Protein AF-A0AAV2IJK0-F1 (afdb_monomer)

Solvent-accessible surface area (backbone atoms only — not comparable to full-atom values): 3978 Å² total; per-residue (Å²): 134,81,87,80,79,57,66,67,58,56,51,50,5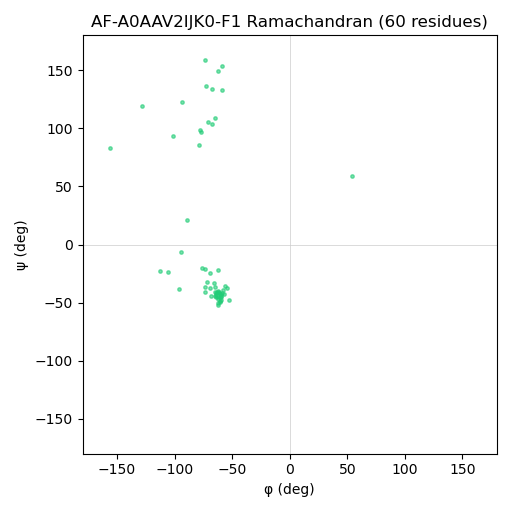7,60,50,58,75,75,47,77,55,68,68,80,78,37,50,74,70,58,42,52,54,48,53,51,51,52,48,52,51,50,51,51,49,50,54,54,42,58,76,73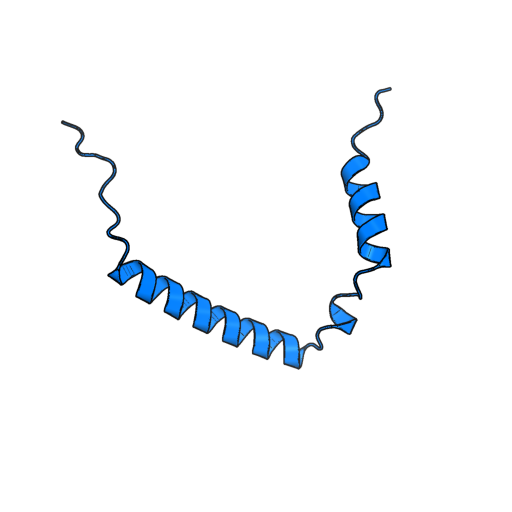,52,79,82,70,81,94,67,87,76,126

Organism: Lymnaea stagnalis (NCBI:txid6523)

Mean predicted aligned error: 11.36 Å

Structure (mmCIF, N/CA/C/O backbone):
data_AF-A0AAV2IJK0-F1
#
_entry.id   AF-A0AAV2IJK0-F1
#
loop_
_atom_site.group_PDB
_atom_site.id
_atom_site.type_symbol
_atom_site.label_atom_id
_atom_site.label_alt_id
_atom_site.label_comp_id
_atom_site.label_asym_id
_atom_site.label_entity_id
_atom_site.label_seq_id
_atom_site.pdbx_PDB_ins_code
_atom_site.Cartn_x
_atom_site.Cartn_y
_atom_site.Cartn_z
_atom_site.occupancy
_atom_site.B_iso_or_equiv
_atom_site.auth_seq_id
_atom_site.auth_comp_id
_atom_site.auth_asym_id
_atom_site.auth_atom_id
_atom_site.pdbx_PDB_model_num
ATOM 1 N N . MET A 1 1 ? -30.394 29.102 -10.012 1.00 50.56 1 MET A N 1
ATOM 2 C CA . MET A 1 1 ? -29.267 28.734 -9.128 1.00 50.56 1 MET A CA 1
ATOM 3 C C . MET A 1 1 ? -29.044 27.237 -9.301 1.00 50.56 1 MET A C 1
ATOM 5 O O . MET A 1 1 ? -29.884 26.472 -8.854 1.00 50.56 1 MET A O 1
ATOM 9 N N . LEU A 1 2 ? -28.038 26.816 -10.076 1.00 56.19 2 LEU A N 1
ATOM 10 C CA . LEU A 1 2 ? -27.814 25.393 -10.375 1.00 56.19 2 LEU A CA 1
ATOM 11 C C . LEU A 1 2 ? -27.382 24.631 -9.104 1.00 56.19 2 LEU A C 1
ATOM 13 O O . LEU A 1 2 ? -26.500 25.129 -8.398 1.00 56.19 2 LEU A O 1
ATOM 17 N N . PRO A 1 3 ? -27.960 23.449 -8.807 1.00 55.88 3 PRO A N 1
ATOM 18 C CA . PRO A 1 3 ? -27.569 22.640 -7.657 1.00 55.88 3 PRO A CA 1
ATOM 19 C C . PRO A 1 3 ? -26.123 22.166 -7.835 1.00 55.88 3 PRO A C 1
ATOM 21 O O . PRO A 1 3 ? -25.790 21.363 -8.704 1.00 55.88 3 PRO A O 1
ATOM 24 N N . LYS A 1 4 ? -25.234 22.739 -7.027 1.00 56.59 4 LYS A N 1
ATOM 25 C CA . LYS A 1 4 ? -23.787 22.552 -7.096 1.00 56.59 4 LYS A CA 1
ATOM 26 C C . LYS A 1 4 ? -23.423 21.191 -6.475 1.00 56.59 4 LYS A C 1
ATOM 28 O O . LYS A 1 4 ? -23.323 21.080 -5.264 1.00 56.59 4 LYS A O 1
ATOM 33 N N . GLY A 1 5 ? -23.264 20.162 -7.311 1.00 58.69 5 GLY A N 1
ATOM 34 C CA . GLY A 1 5 ? -22.379 19.005 -7.081 1.00 58.69 5 GLY A CA 1
ATOM 35 C C . GLY A 1 5 ? -22.530 18.194 -5.780 1.00 58.69 5 GLY A C 1
ATOM 36 O O . GLY A 1 5 ? -21.548 18.034 -5.062 1.00 58.69 5 GLY A O 1
ATOM 37 N N . ASN A 1 6 ? -23.708 17.623 -5.499 1.00 62.06 6 ASN A N 1
ATOM 38 C CA . ASN A 1 6 ? -23.948 16.799 -4.296 1.00 62.06 6 ASN A CA 1
ATOM 39 C C . ASN A 1 6 ? -23.773 15.278 -4.481 1.00 62.06 6 ASN A C 1
ATOM 41 O O . ASN A 1 6 ? -23.785 14.554 -3.488 1.00 62.06 6 ASN A O 1
ATOM 45 N N . ALA A 1 7 ? -23.555 14.783 -5.706 1.00 64.81 7 ALA A N 1
ATOM 46 C CA . ALA A 1 7 ? -23.467 13.340 -5.973 1.00 64.81 7 ALA A CA 1
ATOM 47 C C . ALA A 1 7 ? -22.358 12.646 -5.156 1.00 64.81 7 ALA A C 1
ATOM 49 O O . ALA A 1 7 ? -22.565 11.564 -4.618 1.00 64.81 7 ALA A O 1
ATOM 50 N N . GLY A 1 8 ? -21.202 13.296 -4.984 1.00 64.56 8 GLY A N 1
ATOM 51 C CA . GLY A 1 8 ? -20.110 12.748 -4.173 1.00 64.56 8 GLY A CA 1
ATOM 52 C C . GLY A 1 8 ? -20.455 12.631 -2.685 1.00 64.56 8 GLY A C 1
ATOM 53 O O . GLY A 1 8 ? -20.027 11.686 -2.033 1.00 64.56 8 GLY A O 1
ATOM 54 N N . LYS A 1 9 ? -21.271 13.548 -2.147 1.00 68.81 9 LYS A N 1
ATOM 55 C CA . LYS A 1 9 ? -21.681 13.510 -0.735 1.00 68.81 9 LYS A CA 1
ATOM 56 C C . LYS A 1 9 ? -22.702 12.409 -0.475 1.00 68.81 9 LYS A C 1
ATOM 58 O O . LYS A 1 9 ? -22.573 11.715 0.527 1.00 68.81 9 LYS A O 1
ATOM 63 N N . GLU A 1 10 ? -23.659 12.218 -1.384 1.00 69.75 10 GLU A N 1
ATOM 64 C CA . GLU A 1 10 ? -24.642 11.131 -1.280 1.00 69.75 10 GLU A CA 1
ATOM 65 C C . GLU A 1 10 ? -23.984 9.754 -1.362 1.00 69.75 10 GLU A C 1
ATOM 67 O O . GLU A 1 10 ? -24.324 8.863 -0.585 1.00 69.75 10 GLU A O 1
ATOM 72 N N . VAL A 1 11 ? -23.015 9.584 -2.267 1.00 73.50 11 VAL A N 1
ATOM 73 C CA . VAL A 1 11 ? -22.257 8.335 -2.385 1.00 73.50 11 VAL A CA 1
ATOM 74 C C . VAL A 1 11 ? -21.484 8.072 -1.093 1.00 73.50 11 VAL A C 1
ATOM 76 O O . VAL A 1 11 ? -21.673 7.018 -0.489 1.00 73.50 11 VAL A O 1
ATOM 79 N N . SER A 1 12 ? -20.707 9.040 -0.598 1.00 70.44 12 SER A N 1
ATOM 80 C CA . SER A 1 12 ? -19.971 8.875 0.662 1.00 70.44 12 SER A CA 1
ATOM 81 C C . SER A 1 12 ? -20.889 8.541 1.840 1.00 70.44 12 SER A C 1
ATOM 83 O O . SER A 1 12 ? -20.582 7.623 2.589 1.00 70.44 12 SER A O 1
ATOM 85 N N . GLN A 1 13 ? -22.048 9.197 1.969 1.00 71.62 13 GLN A N 1
ATOM 86 C CA . GLN A 1 13 ? -23.008 8.908 3.043 1.00 71.62 13 GLN A CA 1
ATOM 87 C C . GLN A 1 13 ? -23.552 7.477 2.982 1.00 71.62 13 GLN A C 1
ATOM 89 O O . GLN A 1 13 ? -23.695 6.832 4.021 1.00 71.62 13 GLN A O 1
ATOM 94 N N . LYS A 1 14 ? -23.839 6.966 1.777 1.00 75.25 14 LYS A N 1
ATOM 95 C CA . LYS A 1 14 ? -24.304 5.584 1.614 1.00 75.25 14 LYS A CA 1
ATOM 96 C C . LYS A 1 14 ? -23.210 4.569 1.921 1.00 75.25 14 LYS A C 1
ATOM 98 O O . LYS A 1 14 ? -23.519 3.550 2.523 1.00 75.25 14 LYS A O 1
ATOM 103 N N . PHE A 1 15 ? -21.956 4.839 1.561 1.00 74.31 15 PHE A N 1
ATOM 104 C CA . PHE A 1 15 ? -20.839 3.941 1.871 1.00 74.31 15 PHE A CA 1
ATOM 105 C C . PHE A 1 15 ? -20.436 3.980 3.353 1.00 74.31 15 PHE A C 1
ATOM 107 O O . PHE A 1 15 ? -20.162 2.928 3.925 1.00 74.31 15 PHE A O 1
ATOM 114 N N . SER A 1 16 ? -20.487 5.143 4.010 1.00 67.81 16 SER A N 1
ATOM 115 C CA . SER A 1 16 ? -20.212 5.276 5.451 1.00 67.81 16 SER A CA 1
ATOM 116 C C . SER A 1 16 ? -21.186 4.499 6.341 1.00 67.81 16 SER A C 1
ATOM 118 O O . SER A 1 16 ? -20.839 4.186 7.470 1.00 67.81 16 SER A O 1
ATOM 120 N N . ALA A 1 17 ? -22.391 4.173 5.861 1.00 73.88 17 ALA A N 1
ATOM 121 C CA . ALA A 1 17 ? -23.344 3.358 6.619 1.00 73.88 17 ALA A CA 1
ATOM 122 C C . ALA A 1 17 ? -22.962 1.865 6.677 1.00 73.88 17 ALA A C 1
ATOM 124 O O . ALA A 1 17 ? -23.444 1.150 7.551 1.00 73.88 17 ALA A O 1
ATOM 125 N N . TYR A 1 18 ? -22.124 1.395 5.746 1.00 76.75 18 TYR A N 1
ATOM 126 C CA . TYR A 1 18 ? -21.720 -0.013 5.642 1.00 76.75 18 TYR A CA 1
ATOM 127 C C . TYR A 1 18 ? -20.245 -0.243 5.961 1.00 76.75 18 TYR A C 1
ATOM 129 O O . TYR A 1 18 ? -19.863 -1.365 6.285 1.00 76.75 18 TYR A O 1
ATOM 137 N N . LEU A 1 19 ? -19.414 0.792 5.841 1.00 81.62 19 LEU A N 1
ATOM 138 C CA . LEU A 1 19 ? -17.995 0.703 6.141 1.00 81.62 19 LEU A CA 1
ATOM 139 C C . LEU A 1 19 ? -17.747 1.137 7.590 1.00 81.62 19 LEU A C 1
ATOM 141 O O . LEU A 1 19 ? -18.091 2.272 7.931 1.00 81.62 19 LEU A O 1
ATOM 145 N N . PRO A 1 20 ? -17.146 0.271 8.430 1.00 82.06 20 PRO A N 1
ATOM 146 C CA . PRO A 1 20 ? -16.714 0.672 9.760 1.00 82.06 20 PRO A CA 1
ATOM 147 C C . PRO A 1 20 ? -15.709 1.821 9.667 1.00 82.06 20 PRO A C 1
ATOM 149 O O . PRO A 1 20 ? -15.024 1.986 8.647 1.00 82.06 20 PRO A O 1
ATOM 152 N N . ALA A 1 21 ? -15.630 2.635 10.721 1.00 81.88 21 ALA A N 1
ATOM 153 C CA . ALA A 1 21 ? -14.660 3.714 10.738 1.00 81.88 21 ALA A CA 1
ATOM 154 C C . ALA A 1 21 ? -13.250 3.119 10.680 1.00 81.88 21 ALA A C 1
ATOM 156 O O . ALA A 1 21 ? -12.992 2.027 11.177 1.00 81.88 21 ALA A O 1
ATOM 157 N N . PHE A 1 22 ? -12.311 3.845 10.077 1.00 79.06 22 PHE A N 1
ATOM 158 C CA . PHE A 1 22 ? -10.940 3.360 9.916 1.00 79.06 22 PHE A CA 1
ATOM 15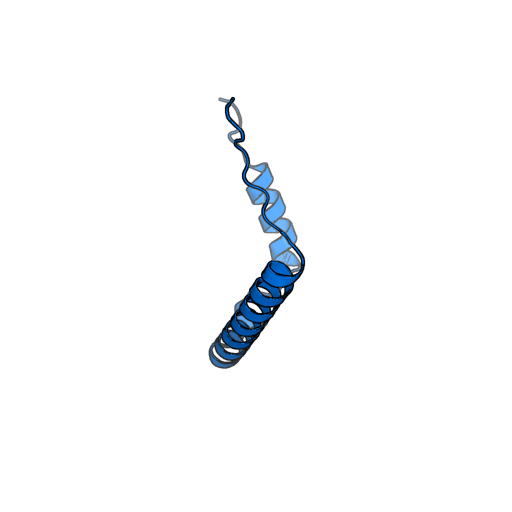9 C C . PHE A 1 22 ? -10.302 2.938 11.249 1.00 79.06 22 PHE A C 1
ATOM 161 O O . PHE A 1 22 ? -9.608 1.930 11.301 1.00 79.06 22 PHE A O 1
ATOM 168 N N . GLN A 1 23 ? -10.598 3.675 12.321 1.00 83.75 23 GLN A N 1
ATOM 169 C CA . GLN A 1 23 ? -10.122 3.386 13.675 1.00 83.75 23 GLN A CA 1
ATOM 170 C C . GLN A 1 23 ? -10.756 2.127 14.281 1.00 83.75 23 GLN A C 1
ATOM 172 O O . GLN A 1 23 ? -10.140 1.494 15.124 1.00 83.75 23 GLN A O 1
ATOM 177 N N . ASP A 1 24 ? -11.948 1.729 13.825 1.00 83.44 24 ASP A N 1
ATOM 178 C CA . ASP A 1 24 ? -12.574 0.470 14.248 1.00 83.44 24 ASP A CA 1
ATOM 179 C C . ASP A 1 24 ? -11.916 -0.745 13.567 1.00 83.44 24 ASP A C 1
ATOM 181 O O . ASP A 1 24 ? -12.065 -1.876 14.023 1.00 83.44 24 ASP A O 1
ATOM 185 N N . ILE A 1 25 ? -11.217 -0.524 12.446 1.00 83.88 25 ILE A N 1
ATOM 186 C CA . ILE A 1 25 ? -10.522 -1.564 11.674 1.00 83.88 25 ILE A CA 1
ATOM 187 C C . ILE A 1 25 ? -9.040 -1.630 12.063 1.00 83.88 25 ILE A C 1
ATOM 189 O O . ILE A 1 25 ? -8.462 -2.716 12.108 1.00 83.88 25 ILE A O 1
ATOM 193 N N . PHE A 1 26 ? -8.420 -0.476 12.315 1.00 87.25 26 PHE A N 1
ATOM 194 C CA . PHE A 1 26 ? -7.000 -0.353 12.610 1.0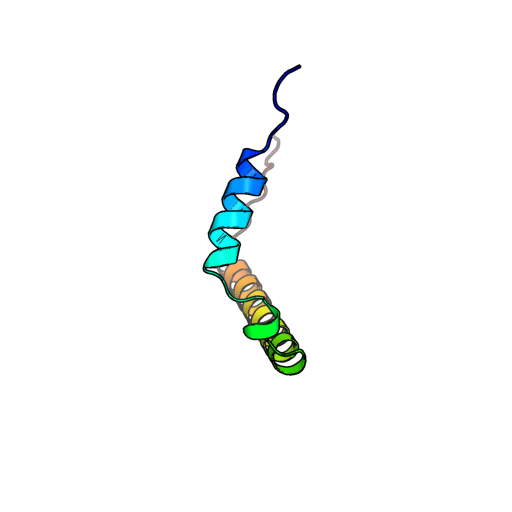0 87.25 26 PHE A CA 1
ATOM 195 C C . PHE A 1 26 ? -6.761 0.453 13.882 1.00 87.25 26 PHE A C 1
ATOM 197 O O . PHE A 1 26 ? -7.014 1.657 13.926 1.00 87.25 26 PHE A O 1
ATOM 204 N N . ASP A 1 27 ? -6.139 -0.202 14.859 1.00 89.44 27 ASP A N 1
ATOM 205 C CA . ASP A 1 27 ? -5.452 0.486 15.946 1.00 89.44 27 ASP A CA 1
ATOM 206 C C . ASP A 1 27 ? -4.134 1.100 15.466 1.00 89.44 27 ASP A C 1
ATOM 208 O O . ASP A 1 27 ? -3.545 0.664 14.474 1.00 89.44 27 ASP A O 1
ATOM 212 N N . GLU A 1 28 ? -3.641 2.091 16.209 1.00 90.00 28 GLU A N 1
ATOM 213 C CA . GLU A 1 28 ? -2.420 2.836 15.889 1.00 90.00 28 GLU A CA 1
ATOM 214 C C . GLU A 1 28 ? -1.209 1.912 15.651 1.00 90.00 28 GLU A C 1
ATOM 216 O O . GLU A 1 28 ? -0.534 2.011 14.625 1.00 90.00 28 GLU A O 1
ATOM 221 N N . GLU A 1 29 ? -0.981 0.947 16.544 1.00 92.88 29 GLU A N 1
ATOM 222 C CA . GLU A 1 29 ? 0.122 -0.012 16.415 1.00 92.88 29 GLU A CA 1
ATOM 223 C C . GLU A 1 29 ? -0.044 -0.919 15.183 1.00 92.88 29 GLU A C 1
ATOM 225 O O . GLU A 1 29 ? 0.889 -1.099 14.395 1.00 92.88 29 GLU A O 1
ATOM 230 N N . SER A 1 30 ? -1.258 -1.431 14.962 1.00 91.06 30 SER A N 1
ATOM 231 C CA . SER A 1 30 ? -1.575 -2.292 13.815 1.00 91.06 30 SER A 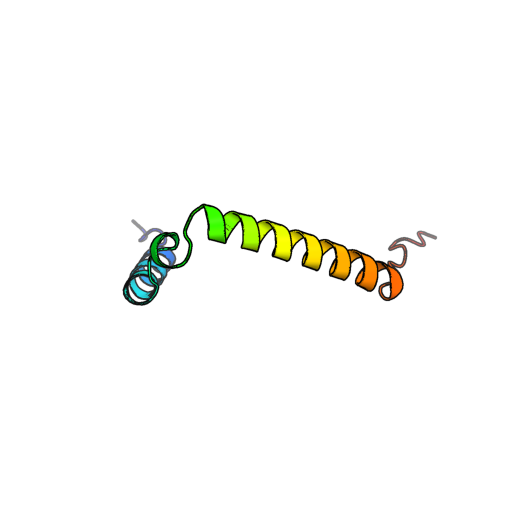CA 1
ATOM 232 C C . SER A 1 30 ? -1.438 -1.546 12.487 1.00 91.06 30 SER A C 1
ATOM 234 O O . SER A 1 30 ? -0.959 -2.111 11.499 1.00 91.06 30 SER A O 1
ATOM 236 N N . PHE A 1 31 ? -1.806 -0.263 12.461 1.00 91.44 31 PHE A N 1
ATOM 237 C CA . PHE A 1 31 ? -1.642 0.597 11.298 1.00 91.44 31 PHE A CA 1
ATOM 238 C C . PHE A 1 31 ? -0.168 0.792 10.944 1.00 91.44 31 PHE A C 1
ATOM 240 O O . PHE A 1 31 ? 0.194 0.660 9.773 1.00 91.44 31 PHE A O 1
ATOM 247 N N . TYR A 1 32 ? 0.697 1.056 11.927 1.00 94.12 32 TYR A N 1
ATOM 248 C CA . TYR A 1 32 ? 2.124 1.230 11.658 1.00 94.12 32 TYR A CA 1
ATOM 249 C C . TYR A 1 32 ? 2.774 -0.053 11.137 1.00 94.12 32 TYR A C 1
ATOM 251 O O . TYR A 1 32 ? 3.548 0.002 10.178 1.00 94.12 32 TYR A O 1
ATOM 259 N N . ILE A 1 33 ? 2.419 -1.212 11.701 1.00 94.69 33 ILE A N 1
ATOM 260 C CA . ILE A 1 33 ? 2.902 -2.511 11.213 1.00 94.69 33 ILE A CA 1
ATOM 261 C C . ILE A 1 33 ? 2.435 -2.743 9.769 1.00 94.69 33 ILE A C 1
ATOM 263 O O . ILE A 1 33 ? 3.238 -3.110 8.908 1.00 94.69 33 ILE A O 1
ATOM 267 N N . PHE A 1 34 ? 1.162 -2.470 9.472 1.00 93.62 34 PHE A N 1
ATOM 268 C CA . PHE A 1 34 ? 0.628 -2.566 8.115 1.00 93.62 34 PHE A CA 1
ATOM 269 C C . PHE A 1 34 ? 1.351 -1.628 7.142 1.00 93.62 34 PHE A C 1
ATOM 271 O O . PHE A 1 34 ? 1.781 -2.068 6.076 1.00 93.62 34 PHE A O 1
ATOM 278 N N . ALA A 1 35 ? 1.521 -0.355 7.504 1.00 94.25 35 ALA A N 1
ATOM 279 C CA . ALA A 1 35 ? 2.175 0.643 6.665 1.00 94.25 35 ALA A CA 1
ATOM 280 C C . ALA A 1 35 ? 3.633 0.265 6.371 1.00 94.25 35 ALA A C 1
ATOM 282 O O . ALA A 1 35 ? 4.091 0.389 5.231 1.00 94.25 35 ALA A O 1
ATOM 283 N N . PHE A 1 36 ? 4.347 -0.257 7.370 1.00 96.62 36 PHE A N 1
ATOM 284 C CA . PHE A 1 36 ? 5.704 -0.763 7.198 1.00 96.62 36 PHE A CA 1
ATOM 285 C C . PHE A 1 36 ? 5.746 -1.949 6.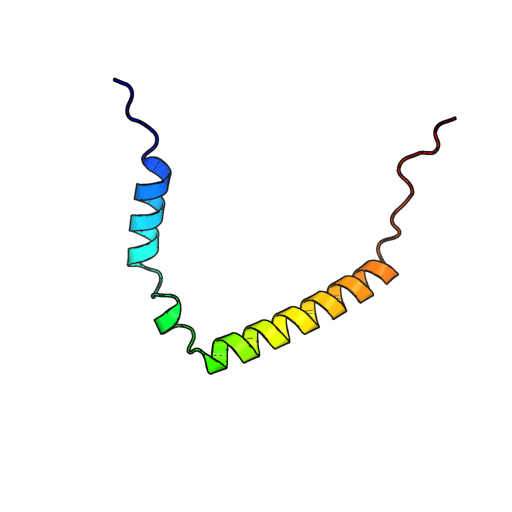225 1.00 96.62 36 PHE A C 1
ATOM 287 O O . PHE A 1 36 ? 6.498 -1.921 5.249 1.00 96.62 36 PHE A O 1
ATOM 294 N N . CYS A 1 37 ? 4.887 -2.952 6.424 1.00 96.88 37 CYS A N 1
ATOM 295 C CA . CYS A 1 37 ? 4.791 -4.106 5.529 1.00 96.88 37 CYS A CA 1
ATOM 296 C C . CYS A 1 37 ? 4.414 -3.700 4.098 1.00 96.88 37 CYS A C 1
ATOM 298 O O . CYS A 1 37 ? 5.048 -4.151 3.145 1.00 96.88 37 CYS A O 1
ATOM 300 N N . LEU A 1 38 ? 3.429 -2.813 3.935 1.00 96.50 38 LEU A N 1
ATOM 301 C CA . LEU A 1 38 ? 3.014 -2.287 2.635 1.00 96.50 38 LEU A CA 1
ATOM 302 C C . LEU A 1 38 ? 4.172 -1.571 1.933 1.00 96.50 38 LEU A C 1
ATOM 304 O O . LEU A 1 38 ? 4.391 -1.770 0.740 1.00 96.50 38 LEU A O 1
ATOM 308 N N . THR A 1 39 ? 4.941 -0.782 2.681 1.00 97.62 39 THR A N 1
ATOM 309 C CA . THR A 1 39 ? 6.117 -0.075 2.168 1.00 97.62 39 THR A CA 1
ATOM 310 C C . THR A 1 39 ? 7.181 -1.058 1.682 1.00 97.62 39 THR A C 1
ATOM 312 O O . THR A 1 39 ? 7.683 -0.919 0.566 1.00 97.62 39 THR A O 1
ATOM 315 N N . LEU A 1 40 ? 7.488 -2.094 2.468 1.00 98.25 40 LEU A N 1
ATOM 316 C CA . LEU A 1 40 ? 8.426 -3.144 2.059 1.00 98.25 40 LEU A CA 1
ATOM 317 C C . LEU A 1 40 ? 7.955 -3.870 0.795 1.00 98.25 40 LEU A C 1
ATOM 319 O O . LEU A 1 40 ? 8.741 -4.062 -0.134 1.00 98.25 40 LEU A O 1
ATOM 323 N N . VAL A 1 41 ? 6.671 -4.226 0.728 1.00 97.62 41 VAL A N 1
ATOM 324 C CA . VAL A 1 41 ? 6.075 -4.848 -0.460 1.00 97.62 41 VAL A CA 1
ATOM 325 C C . VAL A 1 41 ? 6.181 -3.918 -1.667 1.00 97.62 41 VAL A C 1
ATOM 327 O O . VAL A 1 41 ? 6.571 -4.377 -2.737 1.00 97.62 41 VAL A O 1
ATOM 330 N N . ALA A 1 42 ? 5.918 -2.619 -1.512 1.00 97.25 42 ALA A N 1
ATOM 331 C CA . ALA A 1 42 ? 6.049 -1.643 -2.591 1.00 97.25 42 ALA A CA 1
ATOM 332 C C . ALA A 1 42 ? 7.490 -1.550 -3.113 1.00 97.25 42 ALA A C 1
ATOM 334 O O . ALA A 1 42 ? 7.695 -1.533 -4.326 1.00 97.25 42 ALA A O 1
ATOM 335 N N . PHE A 1 43 ? 8.493 -1.565 -2.228 1.00 97.06 43 PHE A N 1
ATOM 336 C CA . PHE A 1 43 ? 9.900 -1.596 -2.638 1.00 97.06 43 PHE A CA 1
ATOM 337 C C . PHE A 1 43 ? 10.264 -2.882 -3.377 1.00 97.06 43 PHE A C 1
ATOM 339 O O . PHE A 1 43 ? 10.925 -2.822 -4.414 1.00 97.06 43 PHE A O 1
ATOM 346 N N . ILE A 1 44 ? 9.803 -4.036 -2.887 1.00 96.62 44 ILE A N 1
ATOM 347 C CA . ILE A 1 44 ? 10.002 -5.318 -3.572 1.00 96.62 44 ILE A CA 1
ATOM 348 C C . ILE A 1 44 ? 9.358 -5.264 -4.958 1.00 96.62 44 ILE A C 1
ATOM 350 O O . ILE A 1 44 ? 10.014 -5.591 -5.944 1.00 96.62 44 ILE A O 1
ATOM 354 N N . PHE A 1 45 ? 8.114 -4.793 -5.057 1.00 95.81 45 PHE A N 1
ATOM 355 C CA . PHE A 1 45 ? 7.421 -4.632 -6.332 1.00 95.81 45 PHE A CA 1
ATOM 356 C C . PHE A 1 45 ? 8.158 -3.680 -7.268 1.00 95.81 45 PHE A C 1
ATOM 358 O O . PHE A 1 45 ? 8.321 -4.013 -8.435 1.00 95.81 45 PHE A O 1
ATOM 365 N N . ALA A 1 46 ? 8.644 -2.538 -6.782 1.00 93.38 46 ALA A N 1
ATOM 366 C CA . ALA A 1 46 ? 9.404 -1.586 -7.586 1.00 93.38 46 ALA A CA 1
ATOM 367 C C . ALA A 1 46 ? 10.723 -2.190 -8.091 1.00 93.38 46 ALA A C 1
ATOM 369 O O . ALA A 1 46 ? 11.080 -2.017 -9.255 1.00 93.38 46 ALA A O 1
ATOM 370 N N . PHE A 1 47 ? 11.428 -2.947 -7.249 1.00 93.12 47 PHE A N 1
ATOM 371 C CA . PHE A 1 47 ? 12.674 -3.613 -7.626 1.00 93.12 47 PHE A CA 1
ATOM 372 C C . PHE A 1 47 ? 12.443 -4.742 -8.639 1.00 93.12 47 PHE A C 1
ATOM 374 O O . PHE A 1 47 ? 13.143 -4.842 -9.648 1.00 93.12 47 PHE A O 1
ATOM 381 N N . VAL A 1 48 ? 11.422 -5.567 -8.405 1.00 93.50 48 VAL A N 1
ATOM 382 C CA . VAL A 1 48 ? 10.988 -6.612 -9.338 1.00 93.50 48 VAL A CA 1
ATOM 383 C C . VAL A 1 48 ? 10.564 -5.977 -10.661 1.00 93.50 48 VAL A C 1
ATOM 385 O O . VAL A 1 48 ? 11.057 -6.375 -11.713 1.00 93.50 48 VAL A O 1
ATOM 388 N N . ALA A 1 49 ? 9.724 -4.942 -10.623 1.00 90.50 49 ALA A N 1
ATOM 389 C CA . ALA A 1 49 ? 9.293 -4.212 -11.807 1.00 90.50 49 ALA A CA 1
ATOM 390 C C . ALA A 1 49 ? 10.481 -3.602 -12.556 1.00 90.50 49 ALA A C 1
ATOM 392 O O . ALA A 1 49 ? 10.540 -3.744 -13.767 1.00 90.50 49 ALA A O 1
ATOM 393 N N . SER A 1 50 ? 11.474 -3.032 -11.869 1.00 88.12 50 SER A N 1
ATOM 394 C CA . SER A 1 50 ? 12.703 -2.517 -12.494 1.00 88.12 50 SER A CA 1
ATOM 395 C C . SER A 1 50 ? 13.446 -3.587 -13.308 1.00 88.12 50 SER A C 1
ATOM 397 O O . SER A 1 50 ? 13.965 -3.313 -14.390 1.00 88.12 50 SER A O 1
ATOM 399 N N . ARG A 1 51 ? 13.439 -4.847 -12.851 1.00 84.19 51 ARG A N 1
ATOM 400 C CA . ARG A 1 51 ? 14.073 -5.959 -13.576 1.00 84.19 51 ARG A CA 1
ATOM 401 C C . ARG A 1 51 ? 13.314 -6.374 -14.842 1.00 84.19 51 ARG A C 1
ATOM 403 O O . ARG A 1 51 ? 13.947 -6.831 -15.794 1.00 84.19 51 ARG A O 1
ATOM 410 N N . TYR A 1 52 ? 11.987 -6.251 -14.859 1.00 86.19 52 TYR A N 1
ATOM 411 C CA . TYR A 1 52 ? 11.144 -6.759 -15.953 1.00 86.19 52 TYR A CA 1
ATOM 412 C C . TYR A 1 52 ? 10.595 -5.666 -16.878 1.00 86.19 52 TYR A C 1
ATOM 414 O O . TYR A 1 52 ? 10.302 -5.931 -18.044 1.00 86.19 52 TYR A O 1
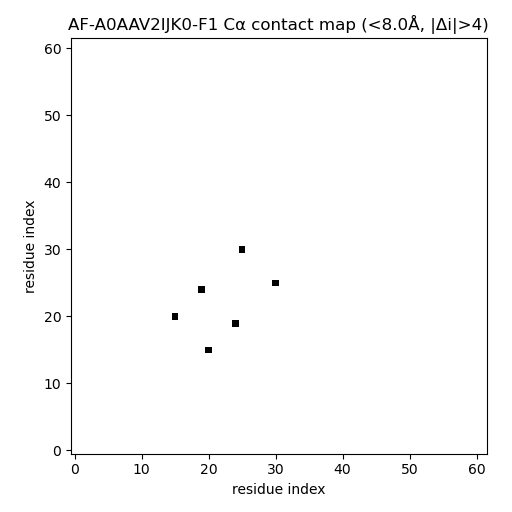ATOM 422 N N . VAL A 1 53 ? 10.496 -4.432 -16.395 1.00 82.25 53 VAL A N 1
ATOM 423 C CA . VAL A 1 53 ? 10.004 -3.270 -17.129 1.00 82.25 53 VAL A CA 1
ATOM 424 C C . VAL A 1 53 ? 11.208 -2.458 -17.586 1.00 82.25 53 VAL A C 1
ATOM 426 O O . VAL A 1 53 ? 11.724 -1.600 -16.874 1.00 82.25 53 VAL A O 1
ATOM 429 N N . LYS A 1 54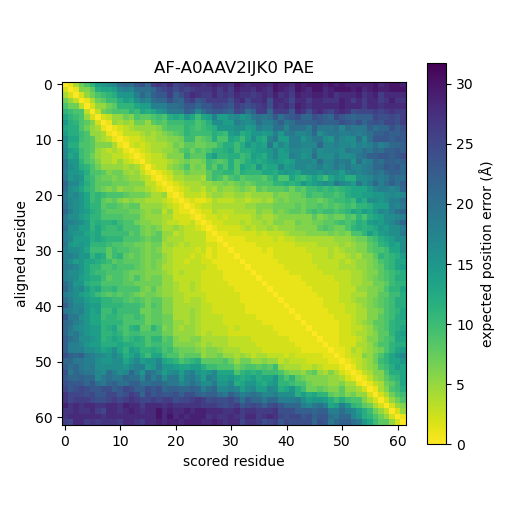 ? 11.664 -2.721 -18.815 1.00 78.81 54 LYS A N 1
ATOM 430 C CA . LYS A 1 54 ? 12.610 -1.828 -19.489 1.00 78.81 54 LYS A CA 1
ATOM 431 C C . LYS A 1 54 ? 11.873 -0.551 -19.869 1.00 78.81 54 LYS A C 1
ATOM 433 O O . LYS A 1 54 ? 11.092 -0.553 -20.821 1.00 78.81 54 LYS A O 1
ATOM 438 N N . ILE A 1 55 ? 12.133 0.529 -19.141 1.00 76.62 55 ILE A N 1
ATOM 439 C CA . ILE A 1 55 ? 11.708 1.867 -19.549 1.00 76.62 55 ILE A CA 1
ATOM 440 C C . ILE A 1 55 ? 12.518 2.211 -20.802 1.00 76.62 55 ILE A C 1
ATOM 442 O O . ILE A 1 55 ? 13.724 2.440 -20.733 1.00 76.62 55 ILE A O 1
ATOM 446 N N . LYS A 1 56 ? 11.872 2.130 -21.967 1.00 73.12 56 LYS A N 1
ATOM 447 C CA . LYS A 1 56 ? 12.446 2.623 -23.219 1.00 73.12 56 LYS A CA 1
ATOM 448 C C . LYS A 1 56 ? 12.409 4.143 -23.178 1.00 73.12 56 LYS A C 1
ATOM 450 O O . LYS A 1 56 ? 11.398 4.712 -22.772 1.00 73.12 56 LYS A O 1
ATOM 455 N N . ASP A 1 57 ? 13.502 4.767 -23.595 1.00 74.56 57 ASP A N 1
ATOM 456 C CA . ASP A 1 57 ? 13.547 6.211 -23.763 1.00 74.56 57 ASP A CA 1
ATOM 457 C C . ASP A 1 57 ? 12.471 6.640 -24.773 1.00 74.56 57 ASP A C 1
ATOM 459 O O . ASP A 1 57 ? 12.299 6.005 -25.818 1.00 74.56 57 ASP A O 1
ATOM 463 N N . ALA A 1 58 ? 11.707 7.674 -24.433 1.00 68.19 58 ALA A N 1
ATOM 464 C CA . ALA A 1 58 ? 10.577 8.155 -25.227 1.00 68.19 58 ALA A CA 1
ATOM 465 C C . ALA A 1 58 ? 11.002 9.211 -26.264 1.00 68.19 58 ALA A C 1
ATOM 467 O O . ALA A 1 58 ? 10.169 9.984 -26.733 1.00 68.19 58 ALA A O 1
ATOM 468 N N . GLY A 1 59 ? 12.288 9.253 -26.621 1.00 63.47 59 GLY A N 1
ATOM 469 C CA . GLY A 1 59 ? 12.824 10.217 -27.571 1.00 63.47 59 GLY A CA 1
ATOM 470 C C . GLY A 1 59 ? 14.099 9.737 -28.251 1.00 63.47 59 GLY A C 1
ATOM 471 O O . GLY A 1 59 ? 15.189 10.162 -27.891 1.00 63.47 59 GLY A O 1
ATOM 472 N N . HIS A 1 60 ? 13.962 8.935 -29.308 1.00 60.72 60 HIS A N 1
ATOM 473 C CA . HIS A 1 60 ? 14.817 9.160 -30.474 1.00 60.72 60 HIS A CA 1
ATOM 474 C C . HIS A 1 60 ? 14.178 10.335 -31.218 1.00 60.72 60 HIS A C 1
ATOM 476 O O . HIS A 1 60 ? 13.264 10.150 -32.017 1.00 60.72 60 HIS A O 1
ATOM 482 N N . LEU A 1 61 ? 14.532 11.554 -30.809 1.00 63.53 61 LEU A N 1
ATOM 483 C CA . LEU A 1 61 ? 14.316 12.726 -31.644 1.00 63.53 61 LEU A CA 1
ATOM 484 C C . LEU A 1 61 ? 15.445 12.683 -32.674 1.00 63.53 61 LEU A C 1
ATOM 486 O O . LEU A 1 61 ? 16.585 12.994 -32.328 1.00 63.53 61 LEU A O 1
ATOM 490 N N . ASP A 1 62 ? 15.125 12.177 -33.867 1.00 57.47 62 ASP A N 1
ATOM 491 C CA . ASP A 1 62 ? 15.922 12.419 -35.075 1.00 57.47 62 ASP A CA 1
ATOM 492 C C . ASP A 1 62 ? 16.175 13.927 -35.266 1.00 57.47 62 ASP A C 1
ATOM 494 O O . ASP A 1 62 ? 15.248 14.729 -34.983 1.00 57.47 62 ASP A O 1
#

Foldseek 3Di:
DDDPDCPVVVVVVVVPVPDDDPCVVDDPVRVVVVVVVVVVVVVVVVVVCPVVPDPDDPDPPD

pLDDT: mean 80.39, std 13.52, range [50.56, 98.25]

Radius of gyration: 21.29 Å; Cα contacts (8 Å, |Δi|>4): 3; chains: 1; bounding box: 45×36×52 Å

Secondary structure (DSSP, 8-state):
------HHHHHHHHHHTTSPPHHH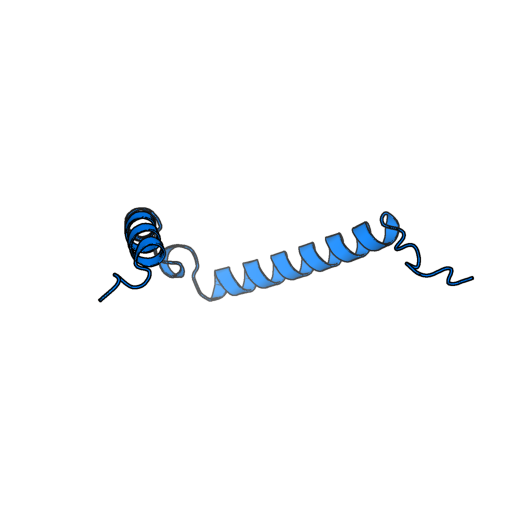H--HHHHHHHHHHHHHHHHHHHHHHHHH-----S----

Sequence (62 aa):
MLPKGNAGKEVSQKFSAYLPAFQDIFDEESFYIFAFCLTLVAFIFAFVASRYVKIKDAGHLD